Protein AF-A0A2H0SU67-F1 (afdb_monomer_lite)

Secondary structure (DSSP, 8-state):
--SHHHHHHHHHHHHHHHHHHHHGGGGTS-HHHHHHHHHHHHHHHHHHHHHHHHHHHHHHHHHHHHHHS--TTHHHHHHHHHHHHHHHHHHHHHHTT--HHHHHHHHHHTT--HHHHHHHHTT-

Sequence (124 aa):
MKKSMFDYRIAQNNIIVGGLVLAIPMVFIPEFLGLFLLSAICTAGVGMLFWISIAYMIGLILLFLYSLTPPGRKITSQVKQMQNQVEDYATSARSFGLSEQQIRENLIRAGWESKLVSKTLKKR

pLDDT: mean 79.93, std 14.1, range [54.31, 97.25]

Structure (mmCIF, N/CA/C/O backbone):
data_AF-A0A2H0SU67-F1
#
_entry.id   AF-A0A2H0SU67-F1
#
loop_
_atom_site.group_PDB
_atom_site.id
_atom_site.type_symbol
_atom_site.label_atom_id
_atom_site.label_alt_id
_atom_site.label_comp_id
_atom_site.label_asym_id
_atom_site.label_entity_id
_atom_site.label_seq_id
_atom_site.pdbx_PDB_ins_code
_atom_site.Cartn_x
_atom_site.Cartn_y
_atom_site.Cartn_z
_atom_site.occupancy
_atom_site.B_iso_or_equiv
_atom_site.auth_seq_id
_atom_site.auth_comp_id
_atom_site.auth_asym_id
_atom_site.auth_atom_id
_atom_site.pdbx_PDB_model_num
ATOM 1 N N . MET A 1 1 ? -15.053 -15.764 -47.641 1.00 54.31 1 MET A N 1
ATOM 2 C CA . MET A 1 1 ? -13.734 -16.372 -47.347 1.00 54.31 1 MET A CA 1
ATOM 3 C C . MET A 1 1 ? -12.580 -15.749 -48.170 1.00 54.31 1 MET A C 1
ATOM 5 O O . MET A 1 1 ? -11.673 -16.456 -48.570 1.00 54.31 1 MET A O 1
ATOM 9 N N . LYS A 1 2 ? -12.590 -14.424 -48.433 1.00 56.19 2 LYS A N 1
ATOM 10 C CA . LYS A 1 2 ? -11.587 -13.710 -49.270 1.00 56.19 2 LYS A CA 1
ATOM 11 C C . LYS A 1 2 ? -10.709 -12.705 -48.500 1.00 56.19 2 LYS A C 1
ATOM 13 O O . LYS A 1 2 ? -9.790 -12.144 -49.080 1.00 56.19 2 LYS A O 1
ATOM 18 N N . LYS A 1 3 ? -10.986 -12.467 -47.211 1.00 54.78 3 LYS A N 1
ATOM 19 C CA . LYS A 1 3 ? -10.302 -11.434 -46.411 1.00 54.78 3 LYS A CA 1
ATOM 20 C C . LYS A 1 3 ? -8.882 -11.846 -45.992 1.00 54.78 3 LYS A C 1
ATOM 22 O O . LYS A 1 3 ? -7.980 -11.029 -46.067 1.00 54.78 3 LYS A O 1
ATOM 27 N N . SER A 1 4 ? -8.654 -13.125 -45.682 1.00 56.91 4 SER A N 1
ATOM 28 C CA . SER A 1 4 ? -7.357 -13.612 -45.180 1.00 56.91 4 SER A CA 1
ATOM 29 C C . SER A 1 4 ? -6.223 -13.621 -46.210 1.00 56.91 4 SER A C 1
ATOM 31 O O . SER A 1 4 ? -5.060 -13.675 -45.829 1.00 56.91 4 SER A O 1
ATOM 33 N N . MET A 1 5 ? -6.530 -13.569 -47.511 1.00 56.28 5 MET A N 1
ATOM 34 C CA . MET A 1 5 ? -5.502 -13.622 -48.557 1.00 56.28 5 MET A CA 1
ATOM 35 C C . MET A 1 5 ? -4.916 -12.236 -48.886 1.00 56.28 5 MET A C 1
ATOM 37 O O . MET A 1 5 ? -3.820 -12.150 -49.436 1.00 56.28 5 MET A O 1
ATOM 41 N N . PHE A 1 6 ? -5.623 -11.151 -48.543 1.00 57.91 6 PHE A N 1
ATOM 42 C CA . PHE A 1 6 ? -5.176 -9.782 -48.826 1.00 57.91 6 PHE A CA 1
ATOM 43 C C . PHE A 1 6 ? -4.175 -9.278 -47.774 1.00 57.91 6 PHE A C 1
ATOM 45 O O . PHE A 1 6 ? -3.184 -8.641 -48.128 1.00 57.91 6 PHE A O 1
ATOM 52 N N . ASP A 1 7 ? -4.363 -9.659 -46.507 1.00 58.16 7 ASP A N 1
ATOM 53 C CA . ASP A 1 7 ? -3.465 -9.288 -45.404 1.00 58.16 7 ASP A CA 1
ATOM 54 C C . ASP A 1 7 ? -2.041 -9.846 -45.575 1.00 58.16 7 ASP A C 1
ATOM 56 O O . ASP A 1 7 ? -1.060 -9.181 -45.241 1.00 58.16 7 ASP A O 1
ATOM 60 N N . TYR A 1 8 ? -1.894 -11.026 -46.188 1.00 58.47 8 TYR A N 1
ATOM 61 C CA . TYR A 1 8 ? -0.580 -11.650 -46.377 1.00 58.47 8 TYR A CA 1
ATOM 62 C C . TYR A 1 8 ? 0.303 -10.905 -47.398 1.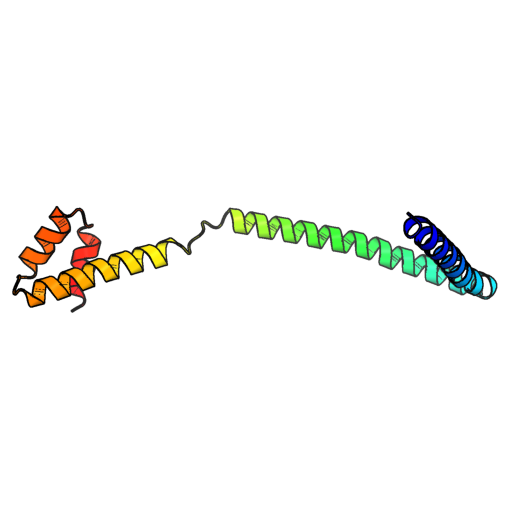00 58.47 8 TYR A C 1
ATOM 64 O O . TYR A 1 8 ? 1.521 -10.825 -47.235 1.00 58.47 8 TYR A O 1
ATOM 72 N N . ARG A 1 9 ? -0.297 -10.299 -48.435 1.00 58.25 9 ARG A N 1
ATOM 73 C CA . ARG A 1 9 ? 0.447 -9.516 -49.441 1.00 58.25 9 ARG A CA 1
ATOM 74 C C . ARG A 1 9 ? 0.911 -8.160 -48.909 1.00 58.25 9 ARG A C 1
ATOM 76 O O . ARG A 1 9 ? 1.990 -7.706 -49.281 1.00 58.25 9 ARG A O 1
ATOM 83 N N . ILE A 1 10 ? 0.135 -7.533 -48.022 1.00 60.81 10 ILE A N 1
ATOM 84 C CA . ILE A 1 10 ? 0.519 -6.259 -47.393 1.00 60.81 10 ILE A CA 1
ATOM 85 C C . ILE A 1 10 ? 1.689 -6.480 -46.422 1.00 60.81 10 ILE A C 1
ATOM 87 O O . ILE A 1 10 ? 2.630 -5.687 -46.400 1.00 60.81 10 ILE A O 1
ATOM 91 N N . ALA A 1 11 ? 1.686 -7.599 -45.689 1.00 60.62 11 ALA A N 1
ATOM 92 C CA . ALA A 1 11 ? 2.790 -7.967 -44.805 1.00 60.62 11 ALA A CA 1
ATOM 93 C C . ALA A 1 11 ? 4.108 -8.200 -45.569 1.00 60.62 11 ALA A C 1
ATOM 95 O O . ALA A 1 11 ? 5.149 -7.697 -45.150 1.00 60.62 11 ALA A O 1
ATOM 96 N N . GLN A 1 12 ? 4.080 -8.891 -46.718 1.00 60.19 12 GLN A N 1
ATOM 97 C CA . GLN A 1 12 ? 5.295 -9.105 -47.517 1.00 60.19 12 GLN A CA 1
ATOM 98 C C . GLN A 1 12 ? 5.865 -7.814 -48.117 1.00 60.19 12 GLN A C 1
ATOM 100 O O . GLN A 1 12 ? 7.078 -7.612 -48.060 1.00 60.19 12 GLN A O 1
ATOM 105 N N . ASN A 1 13 ? 5.026 -6.915 -48.642 1.00 58.34 13 ASN A N 1
ATOM 106 C CA . ASN A 1 13 ? 5.522 -5.663 -49.219 1.00 58.34 13 ASN A CA 1
ATOM 107 C C . ASN A 1 13 ? 6.168 -4.751 -48.165 1.00 58.34 13 ASN A C 1
ATOM 109 O O . ASN A 1 13 ? 7.192 -4.137 -48.449 1.00 58.34 13 ASN A O 1
ATOM 113 N N . ASN A 1 14 ? 5.641 -4.707 -46.939 1.00 60.22 14 ASN A N 1
ATOM 114 C CA . ASN A 1 14 ? 6.232 -3.896 -45.870 1.00 60.22 14 ASN A CA 1
ATOM 115 C C . ASN A 1 14 ? 7.586 -4.440 -45.385 1.00 60.22 14 ASN A C 1
ATOM 117 O O . ASN A 1 14 ? 8.464 -3.652 -45.040 1.00 60.22 14 ASN A O 1
ATOM 121 N N . ILE A 1 15 ? 7.792 -5.762 -45.407 1.00 66.50 15 ILE A N 1
ATOM 122 C CA . ILE A 1 15 ? 9.086 -6.375 -45.059 1.00 66.50 15 ILE A CA 1
ATOM 123 C C . ILE A 1 15 ? 10.138 -6.060 -46.132 1.00 66.50 15 ILE A C 1
ATOM 125 O O . ILE A 1 15 ? 11.271 -5.718 -45.798 1.00 66.50 15 ILE A O 1
ATOM 129 N N . ILE A 1 16 ? 9.765 -6.116 -47.415 1.00 66.56 16 ILE A N 1
ATOM 130 C CA . ILE A 1 16 ? 10.683 -5.822 -48.527 1.00 66.56 16 ILE A CA 1
ATOM 131 C C . ILE A 1 16 ? 11.044 -4.331 -48.554 1.00 66.56 16 ILE A C 1
ATOM 133 O O . ILE A 1 16 ? 12.217 -3.988 -48.685 1.00 66.56 16 ILE A O 1
ATOM 137 N N . VAL A 1 17 ? 10.064 -3.440 -48.370 1.00 63.81 17 VAL A N 1
ATOM 138 C CA . VAL A 1 17 ? 10.308 -1.989 -48.321 1.00 63.81 17 VAL A CA 1
ATOM 139 C C . VAL A 1 17 ? 11.121 -1.612 -47.076 1.00 63.81 17 VAL A C 1
ATOM 141 O O . VAL A 1 17 ? 12.053 -0.819 -47.181 1.00 63.81 17 VAL A O 1
ATOM 144 N N . GLY A 1 18 ? 10.852 -2.233 -45.921 1.00 60.84 18 GLY A N 1
ATOM 145 C CA . GLY A 1 18 ? 11.645 -2.040 -44.703 1.00 60.84 18 GLY A CA 1
ATOM 146 C C . GLY A 1 18 ? 13.098 -2.511 -44.843 1.00 60.84 18 GLY A C 1
ATOM 147 O O . GLY A 1 18 ? 14.013 -1.817 -44.404 1.00 60.84 18 GLY A O 1
ATOM 148 N N . GLY A 1 19 ? 13.325 -3.646 -45.513 1.00 63.59 19 GLY A N 1
ATOM 149 C CA . GLY A 1 19 ? 14.669 -4.153 -45.804 1.00 63.59 19 GLY A CA 1
ATOM 150 C C . GLY A 1 19 ? 15.443 -3.283 -46.801 1.00 63.59 19 GLY A C 1
ATOM 151 O O . GLY A 1 19 ? 16.635 -3.048 -46.614 1.00 63.59 19 GLY A O 1
ATOM 152 N N . LEU A 1 20 ? 14.768 -2.747 -47.824 1.00 60.78 20 LEU A N 1
ATOM 153 C CA . LEU A 1 20 ? 15.395 -1.896 -48.839 1.00 60.78 20 LEU A CA 1
ATOM 154 C C . LEU A 1 20 ? 15.823 -0.534 -48.263 1.00 60.78 20 LEU A C 1
ATOM 156 O O . LEU A 1 20 ? 16.918 -0.060 -48.556 1.00 60.78 20 LEU A O 1
ATOM 160 N N . VAL A 1 21 ? 15.003 0.072 -47.398 1.00 65.62 21 VAL A N 1
ATOM 161 C CA . VAL A 1 21 ? 15.319 1.358 -46.746 1.00 65.62 21 VAL A CA 1
ATOM 162 C C . VAL A 1 21 ? 16.508 1.237 -45.782 1.00 65.62 21 VAL A C 1
ATOM 164 O O . VAL A 1 21 ? 17.272 2.188 -45.644 1.00 65.62 21 VAL A O 1
ATOM 167 N N . LEU A 1 22 ? 16.720 0.068 -45.168 1.00 59.41 22 LEU A N 1
ATOM 168 C CA . LEU A 1 22 ? 17.889 -0.194 -44.318 1.00 59.41 22 LEU A CA 1
ATOM 169 C C . LEU A 1 22 ? 19.164 -0.521 -45.114 1.00 59.41 22 LEU A C 1
ATOM 171 O O . LEU A 1 22 ? 20.261 -0.261 -44.625 1.00 59.41 22 LEU A O 1
ATOM 175 N N . ALA A 1 23 ? 19.044 -1.044 -46.338 1.00 58.66 23 ALA A N 1
ATOM 176 C CA . ALA A 1 23 ? 20.191 -1.417 -47.171 1.00 58.66 23 ALA A CA 1
ATOM 177 C C . ALA A 1 23 ? 20.809 -0.233 -47.944 1.00 58.66 23 ALA A C 1
ATOM 179 O O . ALA A 1 23 ? 22.021 -0.194 -48.143 1.00 58.66 23 ALA A O 1
ATOM 180 N N . ILE A 1 24 ? 20.003 0.755 -48.352 1.00 59.72 24 ILE A N 1
ATOM 181 C CA . ILE A 1 24 ? 20.461 1.934 -49.114 1.00 59.72 24 ILE A CA 1
ATOM 182 C C . ILE A 1 24 ? 21.509 2.791 -48.371 1.00 59.72 24 ILE A C 1
ATOM 184 O O . ILE A 1 24 ? 22.491 3.179 -49.010 1.00 59.72 24 ILE A O 1
ATOM 188 N N . PRO A 1 25 ? 21.405 3.077 -47.056 1.00 57.16 25 PRO A N 1
ATOM 189 C CA . PRO A 1 25 ? 22.452 3.832 -46.372 1.00 57.16 25 PRO A CA 1
ATOM 190 C C . PRO A 1 25 ? 23.769 3.051 -46.258 1.00 57.16 25 PRO A C 1
ATOM 192 O O . PRO A 1 25 ? 24.817 3.669 -46.140 1.00 57.16 25 PRO A O 1
ATOM 195 N N . MET A 1 26 ? 23.767 1.717 -46.355 1.00 56.12 26 MET A N 1
ATOM 196 C CA . MET A 1 26 ? 24.972 0.904 -46.143 1.00 56.12 26 MET A CA 1
ATOM 197 C C . MET A 1 26 ? 26.030 1.068 -47.250 1.00 56.12 26 MET A C 1
ATOM 199 O O . MET A 1 26 ? 27.202 0.795 -47.013 1.00 56.12 26 MET A O 1
ATOM 203 N N . VAL A 1 27 ? 25.642 1.552 -48.437 1.00 61.38 27 VAL A N 1
ATOM 204 C CA . VAL A 1 27 ? 26.535 1.691 -49.607 1.00 61.38 27 VAL A CA 1
ATOM 205 C C . VAL A 1 27 ? 27.258 3.047 -49.652 1.00 61.38 27 VAL A C 1
ATOM 207 O O . VAL A 1 27 ? 28.260 3.183 -50.347 1.00 61.38 27 VAL A O 1
ATOM 210 N N . PHE A 1 28 ? 26.794 4.051 -48.900 1.00 61.94 28 PHE A N 1
ATOM 211 C CA . PHE A 1 28 ? 27.327 5.425 -48.956 1.00 61.94 28 PHE A CA 1
ATOM 212 C C . PHE A 1 28 ? 27.963 5.913 -47.647 1.00 61.94 28 PHE A C 1
ATOM 214 O O . PHE A 1 28 ? 28.350 7.077 -47.532 1.00 61.94 28 PHE A O 1
ATOM 221 N N . ILE A 1 29 ? 28.067 5.038 -46.647 1.00 63.31 29 ILE A N 1
ATOM 222 C CA . ILE A 1 29 ? 28.677 5.363 -45.361 1.00 63.31 29 ILE A CA 1
ATOM 223 C C . ILE A 1 29 ? 30.202 5.222 -45.503 1.00 63.31 29 ILE A C 1
ATOM 225 O O . ILE A 1 29 ? 30.674 4.128 -45.812 1.00 63.31 29 ILE A O 1
ATOM 229 N N . PRO A 1 30 ? 30.993 6.288 -45.273 1.00 74.75 30 PRO A N 1
ATOM 230 C CA . PRO A 1 30 ? 32.448 6.173 -45.259 1.00 74.75 30 PRO A CA 1
ATOM 231 C C . PRO A 1 30 ? 32.859 5.161 -44.184 1.00 74.75 30 PRO A C 1
ATOM 233 O O . PRO A 1 30 ? 32.292 5.173 -43.093 1.00 74.75 30 PRO A O 1
ATOM 236 N N . GLU A 1 31 ? 33.840 4.301 -44.470 1.00 75.25 31 GLU A N 1
ATOM 237 C CA . GLU A 1 31 ? 34.236 3.163 -43.614 1.00 75.25 31 GLU A CA 1
ATOM 238 C C . GLU A 1 31 ? 34.444 3.540 -42.133 1.00 75.25 31 GLU A C 1
ATOM 240 O O . GLU A 1 31 ? 34.118 2.776 -41.224 1.00 75.25 31 GLU A O 1
ATOM 245 N N . PHE A 1 32 ? 34.892 4.770 -41.875 1.00 73.06 32 PHE A N 1
ATOM 246 C CA . PHE A 1 32 ? 35.031 5.330 -40.532 1.00 73.06 32 PHE A CA 1
ATOM 247 C C . PHE A 1 32 ? 33.701 5.453 -39.773 1.00 73.06 32 PHE A C 1
ATOM 249 O O . PHE A 1 32 ? 33.636 5.144 -38.585 1.00 73.06 32 PHE A O 1
ATOM 256 N N . LEU A 1 33 ? 32.620 5.869 -40.433 1.00 78.44 33 LEU A N 1
ATOM 257 C CA . LEU A 1 33 ? 31.320 6.096 -39.800 1.00 78.44 33 LEU A CA 1
ATOM 258 C C . LEU A 1 33 ? 30.628 4.771 -39.422 1.00 78.44 33 LEU A C 1
ATOM 260 O O . LEU A 1 33 ? 29.928 4.716 -38.411 1.00 78.44 33 LEU A O 1
ATOM 264 N N . GLY A 1 34 ? 30.900 3.683 -40.153 1.00 77.62 34 GLY A N 1
ATOM 265 C CA . GLY A 1 34 ? 30.443 2.335 -39.791 1.00 77.62 34 GLY A CA 1
ATOM 266 C C . GLY A 1 34 ? 31.030 1.842 -38.461 1.00 77.62 34 GLY A C 1
ATOM 267 O O . GLY A 1 34 ? 30.298 1.334 -37.612 1.00 77.62 34 GLY A O 1
ATOM 268 N N . LEU A 1 35 ? 32.329 2.068 -38.234 1.00 80.31 35 LEU A N 1
ATOM 269 C CA . LEU A 1 35 ? 33.011 1.718 -36.979 1.00 80.31 35 LEU A CA 1
ATOM 270 C C . LEU A 1 35 ? 32.493 2.536 -35.784 1.00 80.31 35 LEU A C 1
ATOM 272 O O . LEU A 1 35 ? 32.294 1.986 -34.699 1.00 80.31 35 LEU A O 1
ATOM 276 N N . PHE A 1 36 ? 32.214 3.830 -35.981 1.00 85.62 36 PHE A N 1
ATOM 277 C CA . PHE A 1 36 ? 31.618 4.678 -34.942 1.00 85.62 36 PHE A CA 1
ATOM 278 C C . PHE A 1 36 ? 30.203 4.230 -34.565 1.00 85.62 36 PHE A C 1
ATOM 280 O O . PHE A 1 36 ? 29.895 4.144 -33.377 1.00 85.62 36 PHE A O 1
ATOM 287 N N . LEU A 1 37 ? 29.356 3.902 -35.546 1.00 82.44 37 LEU A N 1
ATOM 288 C CA . LEU A 1 37 ? 28.000 3.408 -35.287 1.00 82.44 37 LEU A CA 1
ATOM 289 C C . LEU A 1 37 ? 28.009 2.045 -34.592 1.00 82.44 37 LEU A C 1
ATOM 291 O O . LEU A 1 37 ? 27.228 1.837 -33.667 1.00 82.44 37 LEU A O 1
ATOM 295 N N . LEU A 1 38 ? 28.918 1.145 -34.977 1.00 83.31 38 LEU A N 1
ATOM 296 C CA . LEU A 1 38 ? 29.084 -0.149 -34.316 1.00 83.31 38 LEU A CA 1
ATOM 297 C C . LEU A 1 38 ? 29.496 0.024 -32.846 1.00 83.31 38 LEU A C 1
ATOM 299 O O . LEU A 1 38 ? 28.887 -0.570 -31.960 1.00 83.31 38 LEU A O 1
ATOM 303 N N . SER A 1 39 ? 30.475 0.890 -32.573 1.00 87.69 39 SER A N 1
ATOM 304 C CA . SER A 1 39 ? 30.906 1.215 -31.208 1.00 87.69 39 SER A CA 1
ATOM 305 C C . SER A 1 39 ? 29.788 1.871 -30.391 1.00 87.69 39 SER A C 1
ATOM 307 O O . SER A 1 39 ? 29.548 1.497 -29.239 1.00 87.69 39 SER A O 1
ATOM 309 N N . ALA A 1 40 ? 29.042 2.799 -30.996 1.00 86.44 40 ALA A N 1
ATOM 310 C CA . ALA A 1 40 ? 27.906 3.454 -30.358 1.00 86.44 40 ALA A CA 1
ATOM 311 C C . ALA A 1 40 ? 26.792 2.452 -30.021 1.00 86.44 40 ALA A C 1
ATOM 313 O O . ALA A 1 40 ? 26.283 2.471 -28.902 1.00 86.44 40 ALA A O 1
ATOM 314 N N . ILE A 1 41 ? 26.460 1.535 -30.936 1.00 86.69 41 ILE A N 1
ATOM 315 C CA . ILE A 1 41 ? 25.481 0.462 -30.711 1.00 86.69 41 ILE A CA 1
ATOM 316 C C . ILE A 1 41 ? 25.960 -0.497 -29.622 1.00 86.69 41 ILE A C 1
ATOM 318 O O . ILE A 1 41 ? 25.165 -0.873 -28.767 1.00 86.69 41 ILE A O 1
ATOM 322 N N . CYS A 1 42 ? 27.240 -0.868 -29.596 1.00 84.31 42 CYS A N 1
ATOM 323 C CA . CYS A 1 42 ? 27.779 -1.721 -28.538 1.00 84.31 42 CYS A CA 1
ATOM 324 C C . CYS A 1 42 ? 27.756 -1.020 -27.173 1.00 84.31 42 CYS A C 1
ATOM 326 O O . CYS A 1 42 ? 27.360 -1.627 -26.181 1.00 84.31 42 CYS A O 1
ATOM 328 N N . THR A 1 43 ? 28.102 0.265 -27.112 1.00 89.00 43 THR A N 1
ATOM 329 C CA . THR A 1 43 ? 28.102 1.038 -25.861 1.00 89.00 43 THR A CA 1
ATOM 330 C C . THR A 1 43 ? 26.677 1.271 -25.353 1.00 89.00 43 THR A C 1
ATOM 332 O O . THR A 1 43 ? 26.388 1.054 -24.177 1.00 89.00 43 THR A O 1
ATOM 335 N N . ALA A 1 44 ? 25.760 1.648 -26.247 1.00 88.19 44 ALA A N 1
ATOM 336 C CA . ALA A 1 44 ? 24.351 1.838 -25.921 1.00 88.19 44 ALA A CA 1
ATOM 337 C C . ALA A 1 44 ? 23.659 0.511 -25.581 1.00 88.19 44 ALA A C 1
ATOM 339 O O . ALA A 1 44 ? 22.888 0.450 -24.628 1.00 88.19 44 ALA A O 1
ATOM 340 N N . GLY A 1 45 ? 23.959 -0.560 -26.316 1.00 88.44 45 GLY A N 1
ATOM 341 C CA . GLY A 1 45 ? 23.376 -1.884 -26.119 1.00 88.44 45 GLY A CA 1
ATOM 342 C C . GLY A 1 45 ? 23.798 -2.509 -24.794 1.00 88.44 45 GLY A C 1
ATOM 343 O O . GLY A 1 45 ? 22.946 -2.900 -23.997 1.00 88.44 45 GLY A O 1
ATOM 344 N N . VAL A 1 46 ? 25.103 -2.539 -24.507 1.00 89.19 46 VAL A N 1
ATOM 345 C CA . VAL A 1 46 ? 25.616 -3.048 -23.225 1.00 89.19 46 VAL A CA 1
ATOM 346 C C . VAL A 1 46 ? 25.134 -2.169 -22.069 1.00 89.19 46 VAL A C 1
ATOM 348 O O . VAL A 1 46 ? 24.703 -2.690 -21.040 1.00 89.19 46 VAL A O 1
ATOM 351 N N . GLY A 1 47 ? 25.114 -0.845 -22.261 1.00 89.75 47 GLY A N 1
ATOM 352 C CA . GLY A 1 47 ? 24.556 0.090 -21.288 1.00 89.75 47 GLY A CA 1
ATOM 353 C C . GLY A 1 47 ? 23.081 -0.184 -20.987 1.00 89.75 47 GLY A C 1
ATOM 354 O O . GLY A 1 47 ? 22.685 -0.215 -19.823 1.00 89.75 47 GLY A O 1
ATOM 355 N N . MET A 1 48 ? 22.269 -0.449 -22.010 1.00 92.50 48 MET A N 1
ATOM 356 C CA . MET A 1 48 ? 20.840 -0.721 -21.850 1.00 92.50 48 MET A CA 1
ATOM 357 C C . MET A 1 48 ? 20.588 -2.029 -21.095 1.00 92.50 48 MET A C 1
ATOM 359 O O . MET A 1 48 ? 19.762 -2.057 -20.183 1.00 92.50 48 MET A O 1
ATOM 363 N N . LEU A 1 49 ? 21.333 -3.093 -21.411 1.00 91.56 49 LEU A N 1
ATOM 364 C CA . LEU A 1 49 ? 21.248 -4.367 -20.686 1.00 91.56 49 LEU A CA 1
ATOM 365 C C . LEU A 1 49 ? 21.618 -4.214 -19.207 1.00 91.56 49 LEU A C 1
ATOM 367 O O . LEU A 1 49 ? 20.947 -4.764 -18.327 1.00 91.56 49 LEU A O 1
ATOM 371 N N . PHE A 1 50 ? 22.654 -3.426 -18.923 1.00 94.31 50 PHE A N 1
ATOM 372 C CA . PHE A 1 50 ? 23.065 -3.120 -17.558 1.00 94.31 50 PHE A CA 1
ATOM 373 C C . PHE A 1 50 ? 21.983 -2.341 -16.790 1.00 94.31 50 PHE A C 1
ATOM 375 O O . PHE A 1 50 ? 21.615 -2.723 -15.678 1.00 94.31 50 PHE A O 1
ATOM 382 N N . TRP A 1 51 ? 21.399 -1.307 -17.403 1.00 91.62 51 TRP A N 1
ATOM 383 C CA . TRP A 1 51 ? 20.331 -0.508 -16.793 1.00 91.62 51 TRP A CA 1
ATOM 384 C C . TRP A 1 51 ? 19.052 -1.303 -16.532 1.00 91.62 51 TRP A C 1
ATOM 386 O O . TRP A 1 51 ? 18.459 -1.161 -15.463 1.00 91.62 51 TRP A O 1
ATOM 396 N N . ILE A 1 52 ? 18.645 -2.167 -17.465 1.00 95.25 52 ILE A N 1
ATOM 397 C CA . ILE A 1 52 ? 17.492 -3.061 -17.282 1.00 95.25 52 ILE A CA 1
ATOM 398 C C . ILE A 1 52 ? 17.727 -3.991 -16.089 1.00 95.25 52 ILE A C 1
ATOM 400 O O . ILE A 1 52 ? 16.832 -4.173 -15.264 1.00 95.25 52 ILE A O 1
ATOM 404 N N . SER A 1 53 ? 18.941 -4.530 -15.958 1.00 94.69 53 SER A N 1
ATOM 405 C CA . SER A 1 53 ? 19.301 -5.419 -14.849 1.00 94.69 53 SER A CA 1
ATOM 406 C C . SER A 1 53 ? 19.229 -4.695 -13.499 1.00 94.69 53 SER A C 1
ATOM 408 O O . SER A 1 53 ? 18.660 -5.221 -12.542 1.00 94.69 53 SER A O 1
ATOM 410 N N . ILE A 1 54 ? 19.733 -3.457 -13.423 1.00 95.50 54 ILE A N 1
ATOM 411 C CA . ILE A 1 54 ? 19.637 -2.621 -12.216 1.00 95.50 54 ILE A CA 1
ATOM 412 C C . ILE A 1 54 ? 18.180 -2.284 -11.890 1.00 95.50 54 ILE A C 1
ATOM 414 O O . ILE A 1 54 ? 17.759 -2.437 -10.744 1.00 95.50 54 ILE A O 1
ATOM 418 N N . ALA A 1 55 ? 17.397 -1.853 -12.881 1.00 96.06 55 ALA A N 1
ATOM 419 C CA . ALA A 1 55 ? 15.990 -1.512 -12.690 1.00 96.06 55 ALA A CA 1
ATOM 420 C C . ALA A 1 55 ? 15.185 -2.714 -12.173 1.00 96.06 55 ALA A C 1
ATOM 422 O O . ALA A 1 55 ? 14.372 -2.570 -11.259 1.00 96.06 55 ALA A O 1
ATOM 423 N N . TYR A 1 56 ? 15.463 -3.909 -12.702 1.00 97.25 56 TYR A N 1
ATOM 424 C CA . TYR A 1 56 ? 14.858 -5.155 -12.244 1.00 97.25 56 TYR A CA 1
ATOM 425 C C 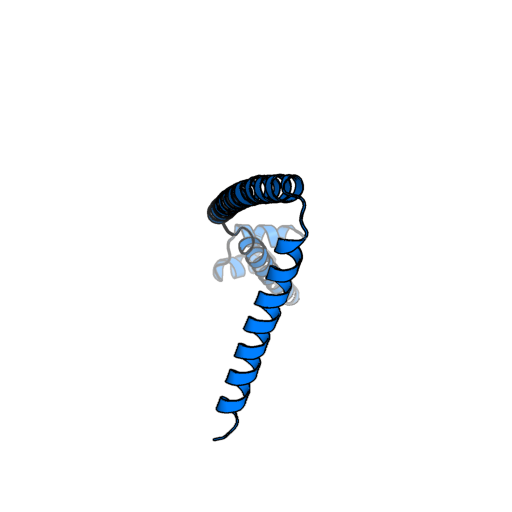. TYR A 1 56 ? 15.217 -5.472 -10.785 1.00 97.25 56 TYR A C 1
ATOM 427 O O . TYR A 1 56 ? 14.329 -5.762 -9.982 1.00 97.25 56 TYR A O 1
ATOM 435 N N . MET A 1 57 ? 16.496 -5.349 -10.413 1.00 96.50 57 MET A N 1
ATOM 436 C CA . MET A 1 57 ? 16.953 -5.575 -9.036 1.00 96.50 57 MET A CA 1
ATOM 437 C C . MET A 1 57 ? 16.319 -4.590 -8.046 1.00 96.50 57 MET A C 1
ATOM 439 O O . MET A 1 57 ? 15.820 -5.006 -7.001 1.00 96.50 57 MET A O 1
ATOM 443 N N . ILE A 1 58 ? 16.276 -3.297 -8.381 1.00 97.12 58 ILE A N 1
ATOM 444 C CA . ILE A 1 58 ? 15.635 -2.268 -7.547 1.00 97.12 58 ILE A CA 1
ATOM 445 C C . ILE A 1 58 ? 14.135 -2.548 -7.399 1.00 97.12 58 ILE A C 1
ATOM 447 O O . ILE A 1 58 ? 13.598 -2.462 -6.293 1.00 97.12 58 ILE A O 1
ATOM 451 N N . GLY A 1 59 ? 13.466 -2.921 -8.493 1.00 96.31 59 GLY A N 1
ATOM 452 C CA . GLY A 1 59 ? 12.056 -3.301 -8.482 1.00 96.31 59 GLY A CA 1
ATOM 453 C C . GLY A 1 59 ? 11.782 -4.480 -7.549 1.00 96.31 59 GLY A C 1
ATOM 454 O O . GLY A 1 59 ? 10.878 -4.400 -6.719 1.00 96.31 59 GLY A O 1
ATOM 455 N N . LEU A 1 60 ? 12.596 -5.537 -7.621 1.00 95.81 60 LEU A N 1
ATOM 456 C CA . LEU A 1 60 ? 12.493 -6.695 -6.727 1.00 95.81 60 LEU A CA 1
ATOM 457 C C . LEU A 1 60 ? 12.697 -6.319 -5.260 1.00 95.81 60 LEU A C 1
ATOM 459 O O . LEU A 1 60 ? 11.933 -6.765 -4.408 1.00 95.81 60 LEU A O 1
ATOM 463 N N . ILE A 1 61 ? 13.688 -5.477 -4.965 1.00 95.75 61 ILE A N 1
ATOM 464 C CA . ILE A 1 61 ? 13.962 -5.008 -3.603 1.00 95.75 61 ILE A CA 1
ATOM 465 C C . ILE A 1 61 ? 12.770 -4.211 -3.060 1.00 95.75 61 ILE A C 1
ATOM 467 O O . ILE A 1 61 ? 12.313 -4.480 -1.953 1.00 95.75 61 ILE A O 1
ATOM 471 N N . LEU A 1 62 ? 12.213 -3.277 -3.837 1.00 92.31 62 LEU A N 1
ATOM 472 C CA . LEU A 1 62 ? 11.023 -2.512 -3.445 1.00 92.31 62 LEU A CA 1
ATOM 473 C C . LEU A 1 62 ? 9.817 -3.418 -3.182 1.00 92.31 62 LEU A C 1
ATOM 475 O O . LEU A 1 62 ? 9.112 -3.234 -2.190 1.00 92.31 62 LEU A O 1
ATOM 479 N N . LEU A 1 63 ? 9.595 -4.409 -4.046 1.00 91.31 63 LEU A N 1
ATOM 480 C CA . LEU A 1 63 ? 8.498 -5.364 -3.906 1.00 91.31 63 LEU A CA 1
ATOM 481 C C . LEU A 1 63 ? 8.692 -6.238 -2.659 1.00 91.31 63 LEU A C 1
ATOM 483 O O . LEU A 1 63 ? 7.747 -6.465 -1.904 1.00 91.31 63 LEU A O 1
ATOM 487 N N . PHE A 1 64 ? 9.931 -6.645 -2.382 1.00 93.00 64 PHE A N 1
ATOM 488 C CA . PHE A 1 64 ? 10.292 -7.383 -1.178 1.00 93.00 64 PHE A CA 1
ATOM 489 C C . PHE A 1 64 ? 10.073 -6.550 0.093 1.00 93.00 64 PHE A C 1
ATOM 491 O O . PHE A 1 64 ? 9.404 -7.015 1.016 1.00 93.00 64 PHE A O 1
ATOM 498 N N . LEU A 1 65 ? 10.525 -5.291 0.132 1.00 88.56 65 LEU A N 1
ATOM 499 C CA . LEU A 1 65 ? 10.251 -4.383 1.255 1.00 88.56 65 LEU A CA 1
ATOM 500 C C . LEU A 1 65 ? 8.748 -4.155 1.454 1.00 88.56 65 LEU A C 1
ATOM 502 O O . LEU A 1 65 ? 8.264 -4.131 2.588 1.00 88.56 65 LEU A O 1
ATOM 506 N N . TYR A 1 66 ? 7.996 -4.011 0.362 1.00 87.88 66 TYR A N 1
ATOM 507 C CA . TYR A 1 66 ? 6.549 -3.867 0.437 1.00 87.88 66 TYR A CA 1
ATOM 508 C C . TYR A 1 66 ? 5.886 -5.129 1.000 1.00 87.88 66 TYR A C 1
ATOM 510 O O . TYR A 1 66 ? 4.981 -5.021 1.820 1.00 87.88 66 TYR A O 1
ATOM 518 N N . SER A 1 67 ? 6.377 -6.317 0.635 1.00 85.50 67 SER A N 1
ATOM 519 C CA . SER A 1 67 ? 5.875 -7.590 1.171 1.00 85.50 67 SER A CA 1
ATOM 520 C C . SER A 1 67 ? 6.135 -7.763 2.672 1.00 85.50 67 SER A C 1
ATOM 522 O O . SER A 1 67 ? 5.334 -8.383 3.367 1.00 85.50 67 SER A O 1
ATOM 524 N N . LEU A 1 68 ? 7.218 -7.169 3.185 1.00 84.06 68 LEU A N 1
ATOM 525 C CA . LEU A 1 68 ? 7.541 -7.149 4.613 1.00 84.06 68 LEU A CA 1
ATOM 526 C C . LEU A 1 68 ? 6.762 -6.081 5.385 1.00 84.06 68 LEU A C 1
ATOM 528 O O . LEU A 1 68 ? 6.677 -6.149 6.610 1.00 84.06 68 LEU A O 1
ATOM 532 N N . THR A 1 69 ? 6.188 -5.094 4.695 1.00 78.56 69 THR A N 1
ATOM 533 C CA . THR A 1 69 ? 5.362 -4.074 5.334 1.00 78.56 69 THR A CA 1
ATOM 534 C C . THR A 1 69 ? 3.951 -4.642 5.509 1.00 78.56 69 THR A C 1
ATOM 536 O O . THR A 1 69 ? 3.240 -4.811 4.516 1.00 78.56 69 THR A O 1
ATOM 539 N N . PRO A 1 70 ? 3.488 -4.939 6.740 1.00 66.00 70 PRO A N 1
ATOM 540 C CA . PRO A 1 70 ? 2.113 -5.375 6.934 1.00 66.00 70 PRO A CA 1
ATOM 541 C C . PRO A 1 70 ? 1.173 -4.287 6.396 1.00 66.00 70 PRO A C 1
ATOM 543 O O . PRO A 1 70 ? 1.464 -3.099 6.568 1.00 66.00 70 PRO A O 1
ATOM 546 N N . PRO A 1 71 ? 0.048 -4.642 5.749 1.00 61.03 71 PRO A N 1
ATOM 547 C CA . PRO A 1 71 ? -0.902 -3.676 5.211 1.00 61.03 71 PRO A CA 1
ATOM 548 C C . PRO A 1 71 ? -1.555 -2.882 6.353 1.00 61.03 71 PRO A C 1
ATOM 550 O O . PRO A 1 71 ? -2.677 -3.150 6.778 1.00 61.03 71 PRO A O 1
ATOM 553 N N . GLY A 1 72 ? -0.867 -1.852 6.844 1.00 56.12 72 GLY A N 1
ATOM 554 C CA . GLY A 1 72 ? -1.259 -1.003 7.972 1.00 56.12 72 GLY A CA 1
ATOM 555 C C . GLY A 1 72 ? -2.431 -0.066 7.677 1.00 56.12 72 GLY A C 1
ATOM 556 O O . GLY A 1 72 ? -2.621 0.923 8.375 1.00 56.12 72 GLY A O 1
ATOM 557 N N . ARG A 1 73 ? -3.219 -0.337 6.630 1.00 55.44 73 ARG A N 1
ATOM 558 C CA . ARG A 1 73 ? -4.273 0.567 6.148 1.00 55.44 73 ARG A CA 1
ATOM 559 C C . ARG A 1 73 ? -5.698 0.102 6.436 1.00 55.44 73 ARG A C 1
ATOM 561 O O . ARG A 1 73 ? -6.593 0.937 6.423 1.00 55.44 73 ARG A O 1
ATOM 568 N N . LYS A 1 74 ? -5.927 -1.183 6.738 1.00 56.41 74 LYS A N 1
ATOM 569 C CA . LYS A 1 74 ? -7.284 -1.691 7.042 1.00 56.41 74 LYS A CA 1
ATOM 570 C C . LYS A 1 74 ? -7.693 -1.517 8.509 1.00 56.41 74 LYS A C 1
ATOM 572 O O . LYS A 1 74 ? -8.875 -1.361 8.800 1.00 56.41 74 LYS A O 1
ATOM 577 N N . ILE A 1 75 ? -6.724 -1.476 9.423 1.00 64.06 75 ILE A N 1
ATOM 578 C CA . ILE A 1 75 ? -6.993 -1.372 10.865 1.00 64.06 75 ILE A CA 1
ATOM 579 C C . ILE A 1 75 ? -7.572 0.008 11.206 1.00 64.06 75 ILE A C 1
ATOM 581 O O . ILE A 1 75 ? -8.557 0.095 11.930 1.00 64.06 75 ILE A O 1
ATOM 585 N N . THR A 1 76 ? -7.052 1.091 10.621 1.00 67.75 76 THR A N 1
ATOM 586 C CA . THR A 1 76 ? -7.533 2.451 10.923 1.00 67.75 76 THR A CA 1
ATOM 587 C C . THR A 1 76 ? -8.981 2.677 10.488 1.00 67.75 76 THR A C 1
ATOM 589 O O . THR A 1 76 ? -9.745 3.300 11.222 1.00 67.75 76 THR A O 1
ATOM 592 N N . SER A 1 77 ? -9.396 2.155 9.327 1.00 70.50 77 SER A N 1
ATOM 593 C CA . SER A 1 77 ? -10.791 2.259 8.877 1.00 70.50 77 SER A CA 1
ATOM 594 C C . SER A 1 77 ? -11.734 1.422 9.737 1.00 70.50 77 SER A C 1
ATOM 596 O O . SER A 1 77 ? -12.803 1.905 10.097 1.00 70.50 77 SER A O 1
ATOM 598 N N . GLN A 1 78 ? -11.327 0.207 10.112 1.00 77.19 78 GLN A N 1
ATOM 599 C CA . GLN A 1 78 ? -12.151 -0.686 10.925 1.00 77.19 78 GLN A CA 1
ATOM 600 C C . GLN A 1 78 ? -12.311 -0.158 12.357 1.00 77.19 78 GLN A C 1
ATOM 602 O O . GLN A 1 78 ? -13.425 -0.103 12.871 1.00 77.19 78 GLN A O 1
ATOM 607 N N . VAL A 1 79 ? -11.227 0.325 12.971 1.00 78.06 79 VAL A N 1
ATOM 608 C CA . VAL A 1 79 ? -11.265 0.947 14.305 1.00 78.06 79 VAL A CA 1
ATOM 609 C C . VAL A 1 79 ? -12.115 2.219 14.289 1.00 78.06 79 VAL A C 1
ATOM 611 O O . VAL A 1 79 ? -12.900 2.438 15.208 1.00 78.06 79 VAL A O 1
ATOM 614 N N . LYS A 1 80 ? -12.021 3.038 13.232 1.00 83.44 80 LYS A N 1
ATOM 615 C CA . LYS A 1 80 ? -12.848 4.245 13.095 1.00 83.44 80 LYS A CA 1
ATOM 616 C C . LYS A 1 80 ? -14.333 3.909 12.919 1.00 83.44 80 LYS A C 1
ATOM 618 O O . LYS A 1 80 ? -15.170 4.559 13.534 1.00 83.44 80 LYS A O 1
ATOM 623 N N . GLN A 1 81 ? -14.665 2.881 12.135 1.00 86.44 81 GLN A N 1
ATOM 624 C CA . GLN A 1 81 ? -16.046 2.403 11.997 1.00 86.44 81 GLN A CA 1
ATOM 625 C C . GLN A 1 81 ? -16.606 1.870 13.320 1.00 86.44 81 GLN A C 1
ATOM 627 O O . GLN A 1 81 ? -17.702 2.261 13.708 1.00 86.44 81 GLN A O 1
ATOM 632 N N . MET A 1 82 ? -15.840 1.047 14.041 1.00 84.12 82 MET A N 1
ATOM 633 C CA . MET A 1 82 ? -16.232 0.545 15.362 1.00 84.12 82 MET A CA 1
ATOM 634 C C . MET A 1 82 ? -16.453 1.682 16.364 1.00 84.12 82 MET A C 1
ATOM 636 O O . MET A 1 82 ? -17.411 1.656 17.132 1.00 84.12 82 MET A O 1
ATOM 640 N N . GLN A 1 83 ? -15.601 2.709 16.340 1.00 87.50 83 GLN A N 1
ATOM 641 C CA . GLN A 1 83 ? -15.748 3.858 17.228 1.00 87.50 83 GLN A CA 1
ATOM 642 C C . GLN A 1 83 ? -17.024 4.660 16.934 1.00 87.50 83 GLN A C 1
ATOM 644 O O . GLN A 1 83 ? -17.726 5.026 17.876 1.00 87.50 83 GLN A O 1
ATOM 649 N N . ASN A 1 84 ? -17.352 4.868 15.656 1.00 88.94 84 ASN A N 1
ATOM 650 C CA . ASN A 1 84 ? -18.586 5.546 15.253 1.00 88.94 84 ASN A CA 1
ATOM 651 C C . ASN A 1 84 ? -19.833 4.764 15.695 1.00 88.94 84 ASN A C 1
ATOM 653 O O . ASN A 1 84 ? -20.754 5.355 16.239 1.00 88.94 84 ASN A O 1
ATOM 657 N N . GLN A 1 85 ? -19.839 3.434 15.553 1.00 90.25 85 GLN A N 1
ATOM 658 C CA . GLN A 1 85 ? -20.974 2.599 15.974 1.00 90.25 85 GLN A CA 1
ATOM 659 C C . GLN A 1 85 ? -21.261 2.705 17.478 1.00 90.25 85 GLN A C 1
ATOM 661 O O . GLN A 1 85 ? -22.418 2.786 17.894 1.00 90.25 85 GLN A O 1
ATOM 666 N N . VAL A 1 86 ? -20.210 2.733 18.303 1.00 90.88 86 VAL A N 1
ATOM 667 C CA . VAL A 1 86 ? -20.350 2.928 19.753 1.00 90.88 86 VAL A CA 1
ATOM 668 C C . VAL A 1 86 ? -20.877 4.331 20.072 1.00 90.88 86 VAL A C 1
ATOM 670 O O . VAL A 1 86 ? -21.688 4.485 20.986 1.00 90.88 86 VAL A O 1
ATOM 673 N N . GLU A 1 87 ? -20.442 5.351 19.330 1.00 91.25 87 GLU A N 1
ATOM 674 C CA . GLU A 1 87 ? -20.907 6.731 19.506 1.00 91.25 87 GLU A CA 1
ATOM 675 C C . GLU A 1 87 ? -22.378 6.912 19.100 1.00 91.25 87 GLU A C 1
ATOM 677 O O . GLU A 1 87 ? -23.139 7.550 19.835 1.00 91.25 87 GLU A O 1
ATOM 682 N N . ASP A 1 88 ? -22.800 6.302 17.994 1.00 93.06 88 ASP A N 1
ATOM 683 C CA . ASP A 1 88 ? -24.186 6.324 17.520 1.00 93.06 88 ASP A CA 1
ATOM 684 C C . ASP A 1 88 ? -25.117 5.651 18.535 1.00 93.06 88 ASP A C 1
ATOM 686 O O . ASP A 1 88 ? -26.139 6.220 18.933 1.00 93.06 88 ASP A O 1
ATOM 690 N N . TYR A 1 89 ? -24.720 4.477 19.040 1.00 92.25 89 TYR A N 1
ATOM 691 C CA . TYR A 1 89 ? -25.457 3.786 20.095 1.00 92.25 89 TYR A CA 1
ATOM 692 C C . TYR A 1 89 ? -25.542 4.626 21.373 1.00 92.25 89 TYR A C 1
ATOM 694 O O . TYR A 1 89 ? -26.626 4.791 21.931 1.00 92.25 89 TYR A O 1
ATOM 702 N N . ALA A 1 90 ? -24.421 5.189 21.836 1.00 91.12 90 ALA A N 1
ATOM 703 C CA . ALA A 1 90 ? -24.405 6.009 23.043 1.00 91.12 90 ALA A CA 1
ATOM 704 C C . ALA A 1 90 ? -25.290 7.257 22.896 1.00 91.12 90 ALA A C 1
ATOM 706 O O . ALA A 1 90 ? -25.990 7.632 23.835 1.00 91.12 90 ALA A O 1
ATOM 707 N N . THR A 1 91 ? -25.302 7.879 21.715 1.00 91.94 91 THR A N 1
ATOM 708 C CA . THR A 1 91 ? -26.152 9.040 21.417 1.00 91.94 91 THR A CA 1
ATOM 709 C C . THR A 1 91 ? -27.632 8.660 21.432 1.00 91.94 91 THR A C 1
ATOM 711 O O . THR A 1 91 ? -28.433 9.343 22.072 1.00 91.94 91 THR A O 1
ATOM 714 N N . SER A 1 92 ? -27.992 7.539 20.805 1.00 93.56 92 SER A N 1
ATOM 715 C CA . SER A 1 92 ? -29.363 7.026 20.818 1.00 93.56 92 SER A CA 1
ATOM 716 C C . SER A 1 92 ? -29.814 6.664 22.237 1.00 93.56 92 SER A C 1
ATOM 718 O O . SER A 1 92 ? -30.849 7.141 22.695 1.00 93.56 92 SER A O 1
ATOM 720 N N . ALA A 1 93 ? -29.008 5.928 23.000 1.00 91.94 93 ALA A N 1
ATOM 721 C CA . ALA A 1 93 ? -29.342 5.534 24.367 1.00 91.94 93 ALA A CA 1
ATOM 722 C C . ALA A 1 93 ? -29.493 6.734 25.322 1.00 91.94 93 ALA A C 1
ATOM 724 O O . ALA A 1 93 ? -30.381 6.739 26.174 1.00 91.94 93 ALA A O 1
ATOM 725 N N . ARG A 1 94 ? -28.693 7.794 25.141 1.00 91.56 94 ARG A N 1
ATOM 726 C CA . ARG A 1 94 ? -28.869 9.059 25.876 1.00 91.56 94 ARG A CA 1
ATOM 727 C C . ARG A 1 94 ? -30.201 9.734 25.551 1.00 91.56 94 ARG A C 1
ATOM 729 O O . ARG A 1 94 ? -30.832 10.268 26.455 1.00 91.56 94 ARG A O 1
ATOM 736 N N . SER A 1 95 ? -30.652 9.681 24.294 1.00 93.19 95 SER A N 1
ATOM 737 C CA . SER A 1 95 ? -31.964 10.225 23.903 1.00 93.19 95 SER A CA 1
ATOM 738 C C . SER A 1 95 ? -33.137 9.488 24.562 1.00 93.19 95 SER A C 1
ATOM 740 O O . SER A 1 95 ? -34.180 10.087 24.803 1.00 93.19 95 SER A O 1
ATOM 742 N N . PHE A 1 96 ? -32.932 8.224 24.944 1.00 92.75 96 PHE A N 1
ATOM 743 C CA . PHE A 1 96 ? -33.875 7.428 25.735 1.00 92.75 96 PHE A CA 1
ATOM 744 C C . PHE A 1 96 ? -33.732 7.625 27.256 1.00 92.75 96 PHE A C 1
ATOM 746 O O . PHE A 1 96 ? -34.422 6.959 28.024 1.00 92.75 96 PHE A O 1
ATOM 753 N N . GLY A 1 97 ? -32.845 8.518 27.711 1.00 93.31 97 GLY A N 1
ATOM 754 C CA . GLY A 1 97 ? -32.653 8.823 29.131 1.00 93.31 97 GLY A CA 1
ATOM 755 C C . GLY A 1 97 ? -31.798 7.815 29.905 1.00 93.31 97 GLY A C 1
ATOM 756 O O . GLY A 1 97 ? -31.811 7.843 31.135 1.00 93.31 97 GLY A O 1
ATOM 757 N N . LEU A 1 98 ? -31.051 6.929 29.232 1.00 92.62 98 LEU A N 1
ATOM 758 C CA . LEU A 1 98 ? -30.145 6.005 29.923 1.00 92.62 98 LEU A CA 1
ATOM 759 C C . LEU A 1 98 ? -28.937 6.742 30.518 1.00 92.62 98 LEU A C 1
ATOM 761 O O . LEU A 1 98 ? -28.347 7.622 29.886 1.00 92.62 98 LEU A O 1
ATOM 765 N N . SER A 1 99 ? -28.521 6.322 31.715 1.00 92.00 99 SER A N 1
ATOM 766 C CA . SER A 1 99 ? -27.295 6.814 32.345 1.00 92.00 99 SER A CA 1
ATOM 767 C C . SER A 1 99 ? -26.049 6.231 31.671 1.00 92.00 99 SER A C 1
ATOM 769 O O . SER A 1 99 ? -26.075 5.143 31.093 1.00 92.00 99 SER A O 1
ATOM 771 N N . GLU A 1 100 ? -24.909 6.916 31.772 1.00 89.25 100 GLU A N 1
ATOM 772 C CA . GLU A 1 100 ? -23.665 6.426 31.159 1.00 89.25 100 GLU A CA 1
ATOM 773 C C . GLU A 1 100 ? -23.211 5.065 31.698 1.00 89.25 100 GLU A C 1
ATOM 775 O O . GLU A 1 100 ? -22.612 4.279 30.960 1.00 89.25 100 GLU A O 1
ATOM 780 N N . GLN A 1 101 ? -23.512 4.767 32.966 1.00 91.06 101 GLN A N 1
ATOM 7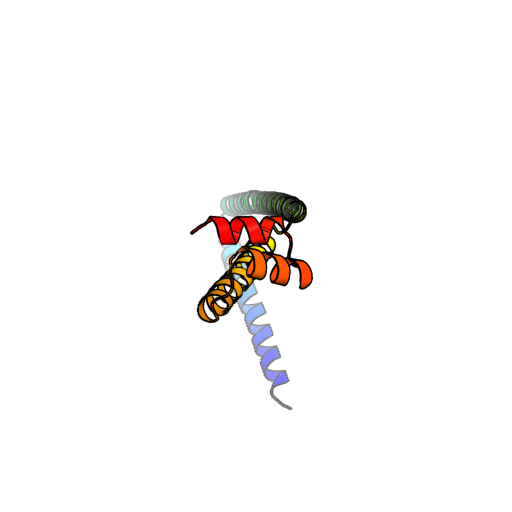81 C CA . GLN A 1 101 ? -23.254 3.454 33.559 1.00 91.06 101 GLN A CA 1
ATOM 782 C C . GLN A 1 101 ? -24.076 2.368 32.861 1.00 91.06 101 GLN A C 1
ATOM 784 O O . GLN A 1 101 ? -23.507 1.364 32.437 1.00 91.06 101 GLN A O 1
ATOM 789 N N . GLN A 1 102 ? -25.370 2.606 32.636 1.00 92.06 102 GLN A N 1
ATOM 790 C CA . GLN A 1 102 ? -26.243 1.664 31.928 1.00 92.06 102 GLN A CA 1
ATOM 791 C C . GLN A 1 102 ? -25.818 1.481 30.466 1.00 92.06 102 GLN A C 1
ATOM 793 O O . GLN A 1 102 ? -25.796 0.366 29.949 1.00 92.06 102 GLN A O 1
ATOM 798 N N . ILE A 1 103 ? -25.420 2.565 29.794 1.00 92.69 103 ILE A N 1
ATOM 799 C CA . ILE A 1 103 ? -24.914 2.516 28.415 1.00 92.69 103 ILE A CA 1
ATOM 800 C C . ILE A 1 103 ? -23.643 1.665 28.344 1.00 92.69 103 ILE A C 1
ATOM 802 O O . ILE A 1 103 ? -23.517 0.813 27.462 1.00 92.69 103 ILE A O 1
ATOM 806 N N . ARG A 1 104 ? -22.715 1.859 29.289 1.00 92.62 104 ARG A N 1
ATOM 807 C CA . ARG A 1 104 ? -21.479 1.077 29.384 1.00 92.62 104 ARG A CA 1
ATOM 808 C C . ARG A 1 104 ? -21.767 -0.402 29.623 1.00 92.62 104 ARG A C 1
ATOM 810 O O . ARG A 1 104 ? -21.189 -1.236 28.934 1.00 92.62 104 ARG A O 1
ATOM 817 N N . GLU A 1 105 ? -22.640 -0.727 30.569 1.00 93.75 105 GLU A N 1
ATOM 818 C CA . GLU A 1 105 ? -23.014 -2.112 30.872 1.00 93.75 105 GLU A CA 1
ATOM 819 C C . GLU A 1 105 ? -23.660 -2.803 29.671 1.00 93.75 105 GLU A C 1
ATOM 821 O O . GLU A 1 105 ? -23.287 -3.930 29.346 1.00 93.75 105 GLU A O 1
ATOM 826 N N . ASN A 1 106 ? 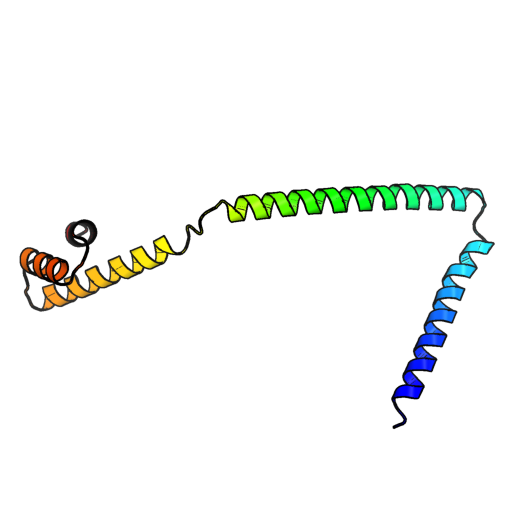-24.554 -2.115 28.958 1.00 92.62 106 ASN A N 1
ATOM 827 C CA . ASN A 1 106 ? -25.194 -2.655 27.761 1.00 92.62 106 ASN A CA 1
ATOM 828 C C . ASN A 1 106 ? -24.186 -2.903 26.630 1.00 92.62 106 ASN A C 1
ATOM 830 O O . ASN A 1 106 ? -24.239 -3.948 25.985 1.00 92.62 106 ASN A O 1
ATOM 834 N N . LEU A 1 107 ? -23.236 -1.986 26.417 1.00 91.56 107 LEU A N 1
ATOM 835 C CA . LEU A 1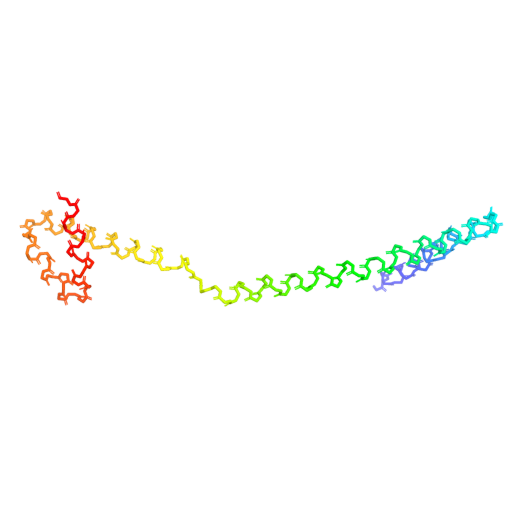 107 ? -22.169 -2.163 25.427 1.00 91.56 107 LEU A CA 1
ATOM 836 C C . LEU A 1 107 ? -21.246 -3.334 25.790 1.00 91.56 107 LEU A C 1
ATOM 838 O O . LEU A 1 107 ? -20.938 -4.159 24.933 1.00 91.56 107 LEU A O 1
ATOM 842 N N . ILE A 1 108 ? -20.848 -3.460 27.058 1.00 92.94 108 ILE A N 1
ATOM 843 C CA . ILE A 1 108 ? -20.024 -4.586 27.522 1.00 92.94 108 ILE A CA 1
ATOM 844 C C . ILE A 1 108 ? -20.791 -5.908 27.382 1.00 92.94 108 ILE A C 1
ATOM 846 O O . ILE A 1 108 ? -20.232 -6.892 26.902 1.00 92.94 108 ILE A O 1
ATOM 850 N N . ARG A 1 109 ? -22.084 -5.934 27.734 1.00 93.69 109 ARG A N 1
ATOM 851 C CA . ARG A 1 109 ? -22.950 -7.116 27.588 1.00 93.69 109 ARG A CA 1
ATOM 852 C C . ARG A 1 109 ? -23.134 -7.524 26.124 1.00 93.69 109 ARG A C 1
ATOM 854 O O . ARG A 1 109 ? -23.230 -8.711 25.839 1.00 93.69 109 ARG A O 1
ATOM 861 N N . ALA A 1 110 ? -23.137 -6.563 25.203 1.00 90.25 110 ALA A N 1
ATOM 862 C CA . ALA A 1 110 ? -23.161 -6.806 23.763 1.00 90.25 110 ALA A CA 1
ATOM 863 C C . ALA A 1 110 ? -21.797 -7.249 23.184 1.00 90.25 110 ALA A C 1
ATOM 865 O O . ALA A 1 110 ? -21.694 -7.471 21.980 1.00 90.25 110 ALA A O 1
ATOM 866 N N . GLY A 1 111 ? -20.759 -7.394 24.017 1.00 90.88 111 GLY A N 1
ATOM 867 C CA . GLY A 1 111 ? -19.443 -7.897 23.616 1.00 90.88 111 GLY A CA 1
ATOM 868 C C . GLY A 1 111 ? -18.453 -6.821 23.163 1.00 90.88 111 GLY A C 1
ATOM 869 O O . GLY A 1 111 ? -17.405 -7.157 22.613 1.00 90.88 111 GLY A O 1
ATOM 870 N N . TRP A 1 112 ? -18.745 -5.536 23.386 1.00 91.12 112 TRP A N 1
ATOM 871 C CA . TRP A 1 112 ? -17.817 -4.458 23.043 1.00 91.12 112 TRP A CA 1
ATOM 872 C C . TRP A 1 112 ? -16.644 -4.369 24.020 1.00 91.12 112 TRP A C 1
ATOM 874 O O . TRP A 1 112 ? -16.785 -4.541 25.233 1.00 91.12 112 TRP A O 1
ATOM 884 N N . GLU A 1 113 ? -15.468 -4.029 23.493 1.00 89.94 113 GLU A N 1
ATOM 885 C CA . GLU A 1 113 ? -14.254 -3.909 24.294 1.00 89.94 113 GLU A CA 1
ATOM 886 C C . GLU A 1 113 ? -14.353 -2.737 25.288 1.00 89.94 113 GLU A C 1
ATOM 888 O O . GLU A 1 113 ? -14.509 -1.574 24.905 1.00 89.94 113 GLU A O 1
ATOM 893 N N . SER A 1 114 ? -14.189 -3.026 26.584 1.00 86.25 114 SER A N 1
ATOM 894 C CA . SER A 1 114 ? -14.288 -2.038 27.676 1.00 86.25 114 SER A CA 1
ATOM 895 C C . SER A 1 114 ? -13.373 -0.813 27.479 1.00 86.25 114 SER A C 1
ATOM 897 O O . SER A 1 114 ? -13.748 0.328 27.781 1.00 86.25 114 SER A O 1
ATOM 899 N N . LYS A 1 115 ? -12.186 -1.014 26.889 1.00 85.19 115 LYS A N 1
ATOM 900 C CA . LYS A 1 115 ? -11.247 0.070 26.554 1.00 85.19 115 LYS A CA 1
ATOM 901 C C . LYS A 1 115 ? -11.800 1.019 25.486 1.00 85.19 115 LYS A C 1
ATOM 903 O O . LYS A 1 115 ? -11.610 2.229 25.594 1.00 85.19 115 LYS A O 1
ATOM 908 N N . LEU A 1 116 ? -12.499 0.496 24.478 1.00 84.19 116 LEU A N 1
ATOM 909 C CA . LEU A 1 116 ? -13.105 1.300 23.416 1.00 84.19 116 LEU A CA 1
ATOM 910 C C . LEU A 1 116 ? -14.291 2.105 23.964 1.00 84.19 116 LEU A C 1
ATOM 912 O O . LEU A 1 116 ? -14.369 3.313 23.753 1.00 84.19 116 LEU A O 1
ATOM 916 N N . VAL A 1 117 ? -15.159 1.455 24.745 1.00 87.31 117 VAL A N 1
ATOM 917 C CA . VAL A 1 117 ? -16.349 2.073 25.354 1.00 87.31 117 VAL A CA 1
ATOM 918 C C . VAL A 1 117 ? -15.973 3.224 26.289 1.00 87.31 117 VAL A C 1
ATOM 920 O O . VAL A 1 117 ? -16.519 4.322 26.185 1.00 87.31 117 VAL A O 1
ATOM 923 N N . SER A 1 118 ? -15.004 3.009 27.182 1.00 86.62 118 SER A N 1
ATOM 924 C CA . SER A 1 118 ? -14.544 4.047 28.115 1.00 86.62 118 SER A CA 1
ATOM 925 C C . SER A 1 118 ? -13.902 5.238 27.400 1.00 86.62 118 SER A C 1
ATOM 927 O O . SER A 1 118 ? -14.149 6.380 27.785 1.00 86.62 118 SER A O 1
ATOM 929 N N . LYS A 1 119 ? -13.132 4.996 26.331 1.00 86.00 119 LYS A N 1
ATOM 930 C CA . LYS A 1 119 ? -12.523 6.056 25.518 1.00 86.00 119 LYS A CA 1
ATOM 931 C C . LYS A 1 119 ? -13.570 6.899 24.786 1.00 86.00 119 LYS A C 1
ATOM 933 O O . LYS A 1 119 ? -13.403 8.112 24.703 1.00 86.00 119 LYS A O 1
ATOM 938 N N . THR A 1 120 ? -14.629 6.276 24.267 1.00 84.88 120 THR A N 1
ATOM 939 C CA . THR A 1 120 ? -15.701 6.98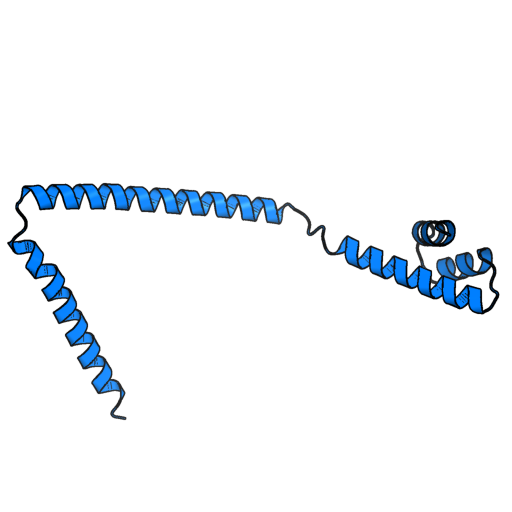1 23.546 1.00 84.88 120 THR A CA 1
ATOM 940 C C . THR A 1 120 ? -16.587 7.788 24.493 1.00 84.88 120 THR A C 1
ATOM 942 O O . THR A 1 120 ? -16.870 8.946 24.205 1.00 84.88 120 THR A O 1
ATOM 945 N N . LEU A 1 121 ? -16.961 7.232 25.651 1.00 84.94 121 LEU A N 1
ATOM 946 C CA . LEU A 1 121 ? -17.802 7.935 26.629 1.00 84.94 121 LEU A CA 1
ATOM 947 C C . LEU A 1 121 ? -17.065 9.094 27.324 1.00 84.94 121 LEU A C 1
ATOM 949 O O . LEU A 1 121 ? -17.671 10.131 27.544 1.00 84.94 121 LEU A O 1
ATOM 953 N N . LYS A 1 122 ? -15.755 8.963 27.593 1.00 81.44 122 LYS A N 1
ATOM 954 C CA . LYS A 1 122 ? -14.937 10.003 28.256 1.00 81.44 122 LYS A CA 1
ATOM 955 C C . LYS A 1 122 ? -14.613 11.217 27.369 1.00 81.44 122 LYS A C 1
ATOM 957 O O . LYS A 1 122 ? -14.127 12.225 27.866 1.00 81.44 122 LYS A O 1
ATOM 962 N N . LYS A 1 123 ? -14.790 11.119 26.048 1.00 70.00 123 LYS A N 1
ATOM 963 C CA . LYS A 1 123 ? -14.399 12.180 25.099 1.00 70.00 123 LYS A CA 1
ATOM 964 C C . LYS A 1 123 ? -15.352 13.393 25.120 1.00 70.00 123 LYS A C 1
ATOM 966 O O . LYS A 1 123 ? -15.063 14.381 24.449 1.00 70.00 123 LYS A O 1
ATOM 971 N N . ARG A 1 124 ? -16.462 13.322 25.855 1.00 56.69 124 ARG A N 1
ATOM 972 C CA . ARG A 1 124 ? -17.458 14.389 25.998 1.00 56.69 124 ARG A CA 1
ATOM 973 C C . ARG A 1 124 ? -17.586 14.799 27.456 1.00 56.69 124 ARG A C 1
ATOM 975 O O . ARG A 1 124 ? -17.897 15.988 27.662 1.00 56.69 124 ARG A O 1
#

Radius of gyration: 36.21 Å; chains: 1; bounding box: 69×31×83 Å

Foldseek 3Di:
DPPVVVVVVVVVVVVVVVVVVVVVVVVVDDPVVVVVVVVVCVVVVVVVVVVVVVVVVVVVVVVVVVVVDPPPPPVVVVLVVLLVVLLVQVVVVVVVVDDLVRSLVVCVVVVHDSVSSCVSVVVD